Protein AF-A0A839QQ01-F1 (afdb_monomer)

InterPro domains:
  IPR001387 Cro/C1-type, helix-turn-helix domain [PF13443] (1-43)
  IPR010982 Lambda repressor-like, DNA-binding domain superfamily [SSF47413] (1-46)

Secondary structure (DSSP, 8-state):
--HHHHHHHH---HHHHHHHHTT--S---HHHHHHHHHHHT-TTSS--S--------TTTT---

Radius of gyration: 12.17 Å; Cα contacts (8 Å, |Δi|>4): 30; chains: 1; bounding box: 22×30×30 Å

Structure (mmCIF, N/CA/C/O backbo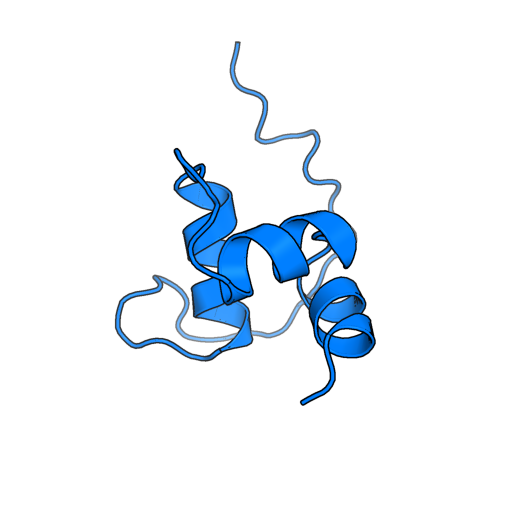ne):
data_AF-A0A839QQ01-F1
#
_entry.id   AF-A0A839QQ01-F1
#
loop_
_atom_site.group_PDB
_atom_site.id
_atom_site.type_symbol
_atom_site.label_atom_id
_atom_site.label_alt_id
_atom_site.label_comp_id
_atom_site.label_asym_id
_atom_site.label_entity_id
_atom_site.label_seq_id
_atom_site.pdbx_PDB_ins_code
_atom_site.Cartn_x
_atom_site.Cartn_y
_atom_site.Cartn_z
_atom_site.occupancy
_atom_site.B_iso_or_equiv
_atom_site.auth_seq_id
_atom_site.auth_comp_id
_atom_site.auth_asym_id
_atom_site.auth_atom_id
_atom_site.pdbx_PDB_model_num
ATOM 1 N N . MET A 1 1 ? -5.057 11.998 -4.221 1.00 75.75 1 MET A N 1
ATOM 2 C CA . MET A 1 1 ? -5.466 10.605 -3.939 1.00 75.75 1 MET A CA 1
ATOM 3 C C . MET A 1 1 ? -5.787 10.451 -2.449 1.00 75.75 1 MET A C 1
ATOM 5 O O . MET A 1 1 ? -5.076 11.049 -1.652 1.00 75.75 1 MET A O 1
ATOM 9 N N . THR A 1 2 ? -6.844 9.726 -2.058 1.00 91.75 2 THR A N 1
ATOM 10 C CA . THR A 1 2 ? -7.209 9.493 -0.638 1.00 91.75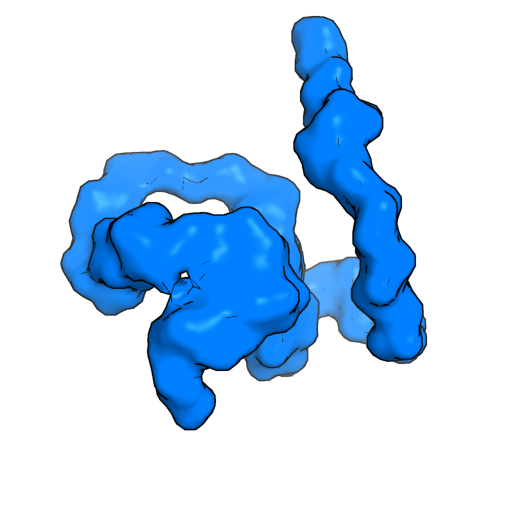 2 THR A CA 1
ATOM 11 C C . THR A 1 2 ? -6.517 8.246 -0.072 1.00 91.75 2 THR A C 1
ATOM 13 O O . THR A 1 2 ? -6.204 7.324 -0.823 1.00 91.75 2 THR A O 1
ATOM 16 N N . LEU A 1 3 ? -6.292 8.188 1.252 1.00 88.94 3 LEU A N 1
ATOM 17 C CA . LEU A 1 3 ? -5.646 7.031 1.899 1.00 88.94 3 LEU A CA 1
ATOM 18 C C . LEU A 1 3 ? -6.456 5.738 1.753 1.00 88.94 3 LEU A C 1
ATOM 20 O O . LEU A 1 3 ? -5.863 4.688 1.539 1.00 88.94 3 LEU A O 1
ATOM 24 N N . SER A 1 4 ? -7.788 5.807 1.819 1.00 91.88 4 SER A N 1
ATOM 25 C CA . SER A 1 4 ? -8.654 4.638 1.614 1.00 91.88 4 SER A CA 1
ATOM 26 C C . SER A 1 4 ? -8.488 4.057 0.212 1.00 91.88 4 SER A C 1
ATOM 28 O O . SER A 1 4 ? -8.269 2.863 0.066 1.00 91.88 4 SER A O 1
ATOM 30 N N . ARG A 1 5 ? -8.441 4.914 -0.816 1.00 90.31 5 ARG A N 1
ATOM 31 C CA . ARG A 1 5 ? -8.195 4.458 -2.188 1.00 90.31 5 ARG A CA 1
ATOM 32 C C . ARG A 1 5 ? -6.773 3.929 -2.390 1.00 90.31 5 ARG A C 1
ATOM 34 O O . ARG A 1 5 ? -6.556 3.053 -3.215 1.00 90.31 5 ARG A O 1
ATOM 41 N N . PHE A 1 6 ? -5.792 4.446 -1.648 1.00 90.50 6 PHE A N 1
ATOM 42 C CA . PHE A 1 6 ? -4.416 3.925 -1.697 1.00 90.50 6 PHE A CA 1
ATOM 43 C C . PHE A 1 6 ? -4.309 2.568 -1.009 1.00 90.50 6 PHE A C 1
ATOM 45 O O . PHE A 1 6 ? -3.570 1.702 -1.463 1.00 90.50 6 PHE A O 1
ATOM 52 N N . SER A 1 7 ? -5.100 2.365 0.043 1.00 90.06 7 SER A N 1
ATOM 53 C CA . SER A 1 7 ? -5.255 1.077 0.710 1.00 90.06 7 SER A CA 1
ATOM 54 C C . SER A 1 7 ? -5.859 0.031 -0.228 1.00 90.06 7 SER A C 1
ATOM 56 O O . SER A 1 7 ? -5.305 -1.055 -0.337 1.00 90.06 7 SER A O 1
ATOM 58 N N . GLU A 1 8 ? -6.908 0.388 -0.975 1.00 90.44 8 GLU A N 1
ATOM 59 C CA . GLU A 1 8 ? -7.517 -0.484 -1.994 1.00 90.44 8 GLU A CA 1
ATOM 60 C C . GLU A 1 8 ? -6.535 -0.860 -3.112 1.00 90.44 8 GLU A C 1
ATOM 62 O O . GLU A 1 8 ? -6.513 -2.004 -3.547 1.00 90.44 8 GLU A O 1
ATOM 67 N N . LEU A 1 9 ? -5.697 0.082 -3.557 1.00 88.69 9 LEU A N 1
ATOM 68 C CA . LEU A 1 9 ? -4.743 -0.161 -4.644 1.00 88.69 9 LEU A CA 1
ATOM 69 C C . LEU A 1 9 ? -3.504 -0.959 -4.220 1.00 88.69 9 LEU A C 1
ATOM 71 O O . LEU A 1 9 ? -2.959 -1.701 -5.027 1.00 88.69 9 LEU A O 1
ATOM 75 N N . THR A 1 10 ? -3.039 -0.804 -2.977 1.00 86.50 10 THR A N 1
ATOM 76 C CA . THR A 1 10 ? -1.790 -1.436 -2.499 1.00 86.50 10 THR A CA 1
ATOM 77 C C . THR A 1 10 ? -2.012 -2.663 -1.614 1.00 86.50 10 THR A C 1
ATOM 79 O O . THR A 1 10 ? -1.053 -3.363 -1.292 1.00 86.50 10 THR A O 1
ATOM 82 N N . GLY A 1 11 ? -3.239 -2.894 -1.137 1.00 88.19 11 GLY A N 1
ATOM 83 C CA . GLY A 1 11 ? -3.548 -3.912 -0.126 1.00 88.19 11 GLY A CA 1
ATOM 84 C C . GLY A 1 11 ? -2.994 -3.601 1.274 1.00 88.19 11 GLY A C 1
ATOM 85 O O . GLY A 1 11 ? -3.086 -4.427 2.182 1.00 88.19 11 GLY A O 1
ATOM 86 N N . ILE A 1 12 ? -2.408 -2.417 1.491 1.00 90.00 12 ILE A N 1
ATOM 87 C CA . ILE A 1 12 ? -1.866 -1.999 2.790 1.00 90.00 12 ILE A CA 1
ATOM 88 C C . ILE A 1 12 ? -2.971 -1.310 3.585 1.00 90.00 12 ILE A C 1
ATOM 90 O O . ILE A 1 12 ? -3.630 -0.411 3.075 1.00 90.00 12 ILE A O 1
ATOM 94 N N . SER A 1 13 ? -3.155 -1.663 4.859 1.00 92.62 13 SER A N 1
ATOM 95 C CA . SER A 1 13 ? -4.198 -1.046 5.686 1.00 92.62 13 SER A CA 1
ATOM 96 C C . SER A 1 13 ? -4.021 0.472 5.827 1.00 92.62 13 SER A C 1
ATOM 98 O O . SER A 1 13 ? -2.905 0.986 5.950 1.00 92.62 13 SER A O 1
ATOM 100 N N . VAL A 1 14 ? -5.139 1.201 5.900 1.00 93.44 14 VAL A N 1
ATOM 101 C CA . VAL A 1 14 ? -5.153 2.660 6.129 1.00 93.44 14 VAL A CA 1
ATOM 102 C C . VAL A 1 14 ? -4.366 3.052 7.387 1.00 93.44 14 VAL A C 1
ATOM 104 O O . VAL A 1 14 ? -3.702 4.088 7.407 1.00 93.44 14 VAL A O 1
ATOM 107 N N . VAL A 1 15 ? -4.389 2.208 8.425 1.00 92.44 15 VAL A N 1
ATOM 108 C CA . VAL A 1 15 ? -3.627 2.417 9.667 1.00 92.44 15 VAL A CA 1
ATOM 109 C C . VAL A 1 15 ? -2.121 2.396 9.398 1.00 92.44 15 VAL A C 1
ATOM 111 O O . VAL A 1 15 ? -1.424 3.339 9.772 1.00 92.44 15 VAL A O 1
ATOM 114 N N . ASN A 1 16 ? -1.619 1.373 8.700 1.00 90.12 16 ASN A N 1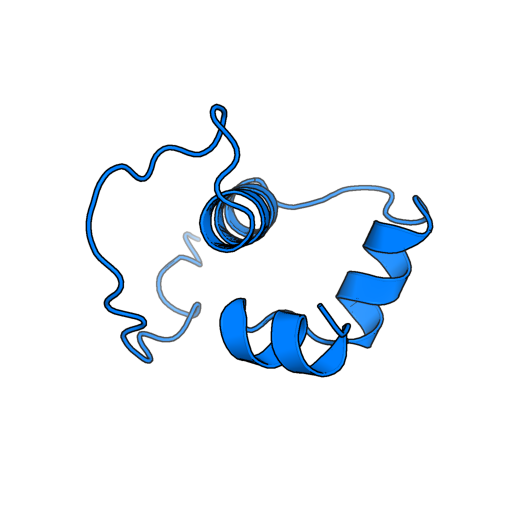
ATOM 115 C CA . ASN A 1 16 ? -0.197 1.258 8.368 1.00 90.12 16 ASN A CA 1
ATOM 116 C C . ASN A 1 16 ? 0.254 2.376 7.423 1.00 90.12 16 ASN A C 1
ATOM 118 O O . ASN A 1 16 ? 1.309 2.976 7.632 1.00 90.12 16 ASN A O 1
ATOM 122 N N . LEU A 1 17 ? -0.574 2.719 6.433 1.00 92.19 17 LEU A N 1
ATOM 123 C CA . LEU A 1 17 ? -0.320 3.853 5.544 1.00 92.19 17 LEU A CA 1
ATOM 124 C C . LEU A 1 17 ? -0.265 5.179 6.310 1.00 92.19 17 LEU A C 1
ATOM 126 O O . LEU A 1 17 ? 0.575 6.022 6.010 1.00 92.19 17 LEU A O 1
ATOM 130 N N . SER A 1 18 ? -1.109 5.367 7.328 1.00 93.25 18 SER A N 1
ATOM 131 C CA . SER A 1 18 ? -1.058 6.550 8.190 1.00 93.25 18 SER A CA 1
ATOM 132 C C . SER A 1 18 ? 0.238 6.606 9.006 1.00 93.25 18 SER A C 1
ATOM 134 O O . SER A 1 18 ? 0.849 7.666 9.113 1.00 93.25 18 SER A O 1
ATOM 136 N N . VAL A 1 19 ? 0.715 5.478 9.540 1.00 92.88 19 VAL A N 1
ATOM 137 C CA . VAL A 1 19 ? 2.007 5.417 10.249 1.00 92.88 19 VAL A CA 1
ATOM 138 C C . VAL A 1 19 ? 3.168 5.783 9.318 1.00 92.88 19 VAL A C 1
ATOM 140 O O . VAL A 1 19 ? 4.028 6.577 9.703 1.00 92.88 19 VAL A O 1
ATOM 143 N N . LEU A 1 20 ? 3.160 5.260 8.088 1.00 90.88 20 LEU A N 1
ATOM 144 C CA . LEU A 1 20 ? 4.160 5.564 7.062 1.00 90.88 20 LEU A CA 1
ATOM 145 C C . LEU A 1 20 ? 4.115 7.033 6.625 1.00 90.88 20 LEU A C 1
ATOM 147 O O . LEU A 1 20 ? 5.148 7.694 6.604 1.00 90.88 20 LEU A O 1
ATOM 151 N N . LYS A 1 21 ? 2.919 7.566 6.349 1.00 90.06 21 LYS A N 1
ATOM 152 C CA . LYS A 1 21 ? 2.703 8.955 5.913 1.00 90.06 21 LYS A CA 1
ATOM 153 C C . LYS A 1 21 ? 3.262 9.973 6.907 1.00 90.06 21 LYS A C 1
ATOM 155 O O . LYS A 1 21 ? 3.760 11.015 6.500 1.00 90.06 21 LYS A O 1
ATOM 160 N N . HIS A 1 22 ? 3.148 9.694 8.202 1.00 93.69 22 HIS A N 1
ATOM 161 C CA . HIS A 1 22 ? 3.617 10.595 9.256 1.00 93.69 22 HIS A CA 1
ATOM 162 C C . HIS A 1 22 ? 5.041 10.260 9.730 1.00 93.69 22 HIS A C 1
ATOM 164 O O . HIS A 1 22 ? 5.413 10.647 10.835 1.00 93.69 22 HIS A O 1
ATOM 170 N N . SER A 1 23 ? 5.816 9.512 8.934 1.00 87.19 23 SER A N 1
ATOM 171 C CA . SER A 1 23 ? 7.208 9.137 9.226 1.00 87.19 23 SER A CA 1
ATOM 172 C C . SER A 1 23 ? 7.399 8.469 10.594 1.00 87.19 23 SER A C 1
ATOM 174 O O . SER A 1 23 ? 8.449 8.597 11.216 1.00 87.19 23 SER A O 1
ATOM 176 N N . ARG A 1 24 ? 6.376 7.756 11.090 1.00 91.56 24 ARG A N 1
ATOM 177 C CA . ARG A 1 24 ? 6.417 7.055 12.387 1.00 91.56 24 ARG A CA 1
ATOM 178 C C . ARG A 1 24 ? 6.788 5.579 12.263 1.00 91.56 24 ARG A C 1
ATOM 180 O O . ARG A 1 24 ? 6.857 4.878 13.270 1.00 91.56 24 ARG A O 1
ATOM 187 N N . ALA A 1 25 ? 6.996 5.092 11.044 1.00 90.38 25 ALA A N 1
ATOM 188 C CA . ALA A 1 25 ? 7.481 3.742 10.819 1.00 90.38 25 ALA A CA 1
ATOM 189 C C . ALA A 1 25 ? 8.971 3.657 11.171 1.00 90.38 25 ALA A C 1
ATOM 191 O O . ALA A 1 25 ? 9.783 4.390 10.618 1.00 90.38 25 ALA A O 1
ATOM 192 N N . GLN A 1 26 ? 9.323 2.742 12.074 1.00 88.25 26 GLN A N 1
ATOM 193 C CA . GLN A 1 26 ? 10.723 2.462 12.410 1.00 88.25 26 GLN A CA 1
ATOM 194 C C . GLN A 1 26 ? 11.424 1.646 11.315 1.00 88.25 26 GLN A C 1
ATOM 196 O O . GLN A 1 26 ? 12.615 1.811 11.080 1.00 88.25 26 GLN A O 1
ATOM 201 N N . ALA A 1 27 ? 10.676 0.767 10.644 1.00 89.25 27 ALA A N 1
ATOM 202 C CA . ALA A 1 27 ? 11.152 -0.058 9.543 1.00 89.25 27 ALA A CA 1
ATOM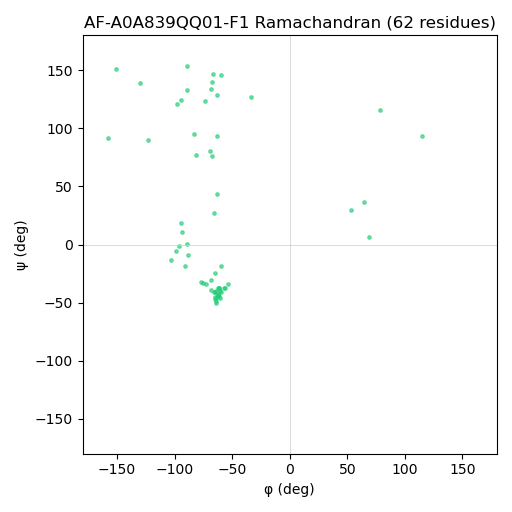 203 C C . ALA A 1 27 ? 9.999 -0.369 8.579 1.00 89.25 27 ALA A C 1
ATOM 205 O O . ALA A 1 27 ? 8.840 -0.471 8.989 1.00 89.25 27 ALA A O 1
AT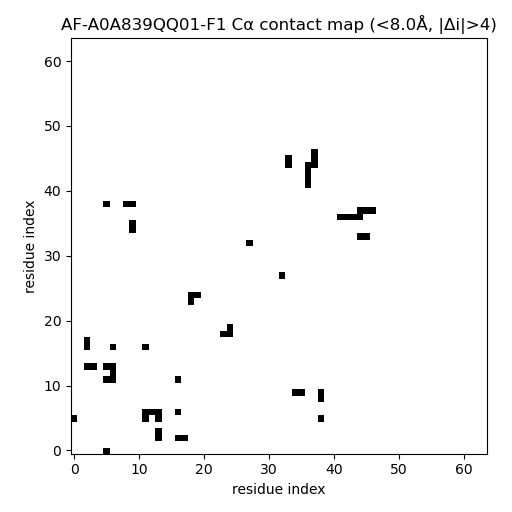OM 206 N N . ILE A 1 28 ? 10.328 -0.558 7.301 1.00 87.19 28 ILE A N 1
ATOM 207 C CA . ILE A 1 28 ? 9.405 -1.009 6.258 1.00 87.19 28 ILE A CA 1
ATOM 208 C C . ILE A 1 28 ? 10.042 -2.176 5.501 1.00 87.19 28 ILE A C 1
ATOM 210 O O . ILE A 1 28 ? 11.240 -2.166 5.217 1.00 87.19 28 ILE A O 1
ATOM 214 N N . ARG A 1 29 ? 9.252 -3.206 5.175 1.00 87.56 29 ARG A N 1
ATOM 215 C CA . ARG A 1 29 ? 9.724 -4.286 4.301 1.00 87.56 29 ARG A CA 1
ATOM 216 C C . ARG A 1 29 ? 9.950 -3.741 2.898 1.00 87.56 29 ARG A C 1
ATOM 218 O O . ARG A 1 29 ? 9.113 -3.005 2.382 1.00 87.56 29 ARG A O 1
ATOM 225 N N . TYR A 1 30 ? 11.023 -4.179 2.247 1.00 86.06 30 TYR A N 1
ATOM 226 C CA . TYR A 1 30 ? 11.318 -3.770 0.874 1.00 86.06 30 TYR A CA 1
ATOM 227 C C . TYR A 1 30 ? 10.164 -4.084 -0.096 1.00 86.06 30 TYR A C 1
ATOM 229 O O . TYR A 1 30 ? 9.822 -3.250 -0.923 1.00 86.06 30 TYR A O 1
ATOM 237 N N . SER A 1 31 ? 9.474 -5.219 0.070 1.00 82.81 31 SER A N 1
ATOM 238 C CA . SER A 1 31 ? 8.279 -5.554 -0.724 1.00 82.81 31 SER A CA 1
ATOM 239 C C . SER A 1 31 ? 7.134 -4.550 -0.554 1.00 82.81 31 SER A C 1
ATOM 241 O O . SER A 1 31 ? 6.461 -4.210 -1.521 1.00 82.81 31 SER A O 1
ATOM 243 N N . THR A 1 32 ? 6.929 -4.032 0.658 1.00 87.94 32 THR A N 1
ATOM 244 C CA . THR A 1 32 ? 5.935 -2.983 0.920 1.00 87.94 32 THR A CA 1
ATOM 245 C C . THR A 1 32 ? 6.348 -1.661 0.278 1.00 87.94 32 THR A C 1
ATOM 247 O O . THR A 1 32 ? 5.502 -0.969 -0.278 1.00 87.94 32 THR A O 1
ATOM 250 N N . LEU A 1 33 ? 7.641 -1.321 0.314 1.00 88.25 33 LEU A N 1
ATOM 251 C CA . LEU A 1 33 ? 8.164 -0.135 -0.366 1.00 88.25 33 LEU A CA 1
ATOM 252 C C . LEU A 1 33 ? 7.959 -0.228 -1.886 1.00 88.25 33 LEU A C 1
ATOM 254 O O . LEU A 1 33 ? 7.520 0.743 -2.491 1.00 88.25 33 LEU A O 1
ATOM 258 N N . LEU A 1 34 ? 8.202 -1.400 -2.481 1.00 86.69 34 LEU A N 1
ATOM 259 C CA . LEU A 1 34 ? 7.972 -1.640 -3.907 1.00 86.69 34 LEU A CA 1
ATOM 260 C C . LEU A 1 34 ? 6.505 -1.446 -4.303 1.00 86.69 34 LEU A C 1
ATOM 262 O O . LEU A 1 34 ? 6.252 -0.739 -5.267 1.00 86.69 34 LEU A O 1
ATOM 266 N N . LEU A 1 35 ? 5.552 -1.996 -3.542 1.00 86.50 35 LEU A N 1
ATOM 267 C CA . LEU A 1 35 ? 4.114 -1.812 -3.806 1.00 86.50 35 LEU A CA 1
ATOM 268 C C . LEU A 1 35 ? 3.697 -0.336 -3.760 1.00 86.50 35 LEU A C 1
ATOM 270 O O . LEU A 1 35 ? 2.917 0.127 -4.588 1.00 86.50 35 LEU A O 1
ATOM 274 N N . ILE A 1 36 ? 4.230 0.416 -2.794 1.00 87.94 36 ILE A N 1
ATOM 275 C CA . ILE A 1 36 ? 3.978 1.857 -2.676 1.00 87.94 36 ILE A CA 1
ATOM 276 C C . ILE A 1 36 ? 4.566 2.599 -3.879 1.00 87.94 36 ILE A C 1
ATOM 278 O O . ILE A 1 36 ? 3.901 3.462 -4.446 1.00 87.94 36 ILE A O 1
ATOM 282 N N . CYS A 1 37 ? 5.798 2.267 -4.266 1.00 88.00 37 CYS A N 1
ATOM 283 C CA . CYS A 1 37 ? 6.467 2.869 -5.413 1.00 88.00 37 CYS A CA 1
ATOM 284 C C . CYS A 1 37 ? 5.763 2.551 -6.734 1.00 88.00 37 CYS A C 1
ATOM 286 O O . CYS A 1 37 ? 5.630 3.448 -7.557 1.00 88.00 37 CYS A O 1
ATOM 288 N N . ASP A 1 38 ? 5.283 1.325 -6.917 1.00 85.19 38 ASP A N 1
ATOM 289 C CA . ASP A 1 38 ? 4.539 0.899 -8.103 1.00 85.19 38 ASP A CA 1
ATOM 290 C C . ASP A 1 38 ? 3.212 1.664 -8.225 1.00 85.19 38 ASP A C 1
ATOM 292 O O . ASP A 1 38 ? 2.945 2.322 -9.230 1.00 85.19 38 ASP A O 1
ATOM 296 N N . ALA A 1 39 ? 2.441 1.732 -7.135 1.00 86.75 39 ALA A N 1
ATOM 297 C CA . ALA A 1 39 ? 1.182 2.476 -7.100 1.00 86.75 39 ALA A CA 1
ATOM 298 C C . ALA A 1 39 ? 1.349 4.001 -7.277 1.00 86.75 39 ALA A C 1
ATOM 300 O O . ALA A 1 39 ? 0.405 4.682 -7.682 1.00 86.75 39 ALA A O 1
ATOM 301 N N . LEU A 1 40 ? 2.525 4.552 -6.957 1.00 88.88 40 LEU A N 1
ATOM 302 C CA . LEU A 1 40 ? 2.851 5.974 -7.124 1.00 88.88 40 LEU A CA 1
ATOM 303 C C . LEU A 1 40 ? 3.647 6.276 -8.403 1.00 88.88 40 LEU A C 1
ATOM 305 O O . LEU A 1 40 ? 3.886 7.449 -8.690 1.00 88.88 40 LEU A O 1
ATOM 309 N N . GLY A 1 41 ? 4.054 5.257 -9.164 1.00 82.00 41 GLY A N 1
ATOM 310 C CA . GLY A 1 41 ? 4.882 5.417 -10.359 1.00 82.00 41 GLY A CA 1
ATOM 311 C C . GLY A 1 41 ? 6.281 5.974 -10.073 1.00 82.00 41 GLY A C 1
ATOM 312 O O . GLY A 1 41 ? 6.790 6.784 -10.843 1.00 82.00 41 GLY A O 1
ATOM 313 N N . CYS A 1 42 ? 6.901 5.601 -8.950 1.00 83.69 42 CYS A N 1
ATOM 314 C CA . CYS A 1 42 ? 8.251 6.053 -8.623 1.00 83.69 42 CYS A CA 1
ATOM 315 C C . CYS A 1 42 ? 9.287 5.447 -9.583 1.00 83.69 42 CYS A C 1
ATOM 317 O O . CYS A 1 42 ? 9.336 4.233 -9.754 1.00 83.69 42 CYS A O 1
ATOM 319 N N . GLU A 1 43 ? 10.209 6.271 -10.092 1.00 61.72 43 GLU A N 1
ATOM 320 C CA . GLU A 1 43 ? 11.323 5.830 -10.956 1.00 61.72 43 GLU A CA 1
ATOM 321 C C . GLU A 1 43 ? 12.263 4.808 -10.280 1.00 61.72 43 GLU A C 1
ATOM 323 O O . GLU A 1 43 ? 12.991 4.087 -10.955 1.00 61.72 43 GLU A O 1
ATOM 328 N N . GLY A 1 44 ? 12.233 4.710 -8.945 1.00 60.53 44 GLY A N 1
ATOM 329 C CA . GLY A 1 44 ? 12.993 3.733 -8.156 1.00 60.53 44 GLY A CA 1
ATOM 330 C C . GLY A 1 44 ? 12.287 2.391 -7.906 1.00 60.53 44 GLY A C 1
ATOM 331 O O . GLY A 1 44 ? 12.849 1.541 -7.216 1.00 60.53 44 GLY A O 1
ATOM 332 N N . GLY A 1 45 ? 11.064 2.198 -8.412 1.00 54.41 45 GLY A N 1
ATOM 333 C CA . GLY A 1 45 ? 10.314 0.945 -8.319 1.00 54.41 45 GLY A CA 1
ATOM 334 C C . GLY A 1 45 ? 10.456 0.143 -9.607 1.00 54.41 45 GLY A C 1
ATOM 335 O O . GLY A 1 45 ? 10.105 0.619 -10.682 1.00 54.41 45 GLY A O 1
ATOM 336 N N . ALA A 1 46 ? 10.984 -1.075 -9.522 1.00 53.38 46 ALA A N 1
ATOM 337 C CA . ALA A 1 46 ? 11.117 -1.964 -10.671 1.00 53.38 46 ALA A CA 1
ATOM 338 C C . ALA A 1 46 ? 9.740 -2.460 -11.156 1.00 53.38 46 ALA A C 1
ATOM 340 O O . ALA A 1 46 ? 9.340 -3.571 -10.830 1.00 53.38 46 ALA A O 1
ATOM 341 N N . ALA A 1 47 ? 9.020 -1.648 -11.929 1.00 53.44 47 ALA A N 1
ATOM 342 C CA . ALA A 1 47 ? 7.834 -2.065 -12.671 1.00 53.44 47 ALA A CA 1
ATOM 343 C C . ALA A 1 47 ? 7.578 -1.098 -13.835 1.00 53.44 47 ALA A C 1
ATOM 345 O O . ALA A 1 47 ? 6.913 -0.073 -13.724 1.00 53.44 47 ALA A O 1
ATOM 346 N N . SER A 1 48 ? 8.142 -1.430 -14.994 1.00 46.56 48 SER A N 1
ATOM 347 C CA . SER A 1 48 ? 7.678 -0.893 -16.269 1.00 46.56 48 SER A CA 1
ATOM 348 C C . SER A 1 48 ? 6.691 -1.897 -16.867 1.00 46.56 48 SER A C 1
ATOM 350 O O . SER A 1 48 ? 7.048 -3.050 -17.084 1.00 46.56 48 SER A O 1
ATOM 352 N N . ARG A 1 49 ? 5.479 -1.410 -17.176 1.00 46.56 49 ARG A N 1
ATOM 353 C CA . ARG A 1 49 ? 4.359 -2.064 -17.893 1.00 46.56 49 ARG A CA 1
ATOM 354 C C . ARG A 1 49 ? 3.501 -3.063 -17.100 1.00 46.56 49 ARG A C 1
ATOM 356 O O . ARG A 1 49 ? 3.912 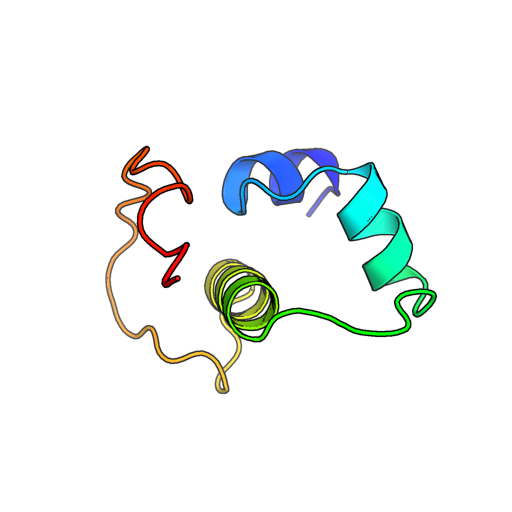-4.183 -16.844 1.00 46.56 49 ARG A O 1
ATOM 363 N N . GLY A 1 50 ? 2.228 -2.686 -16.940 1.00 49.38 50 GLY A N 1
ATOM 364 C CA . GLY A 1 50 ? 1.102 -3.622 -16.865 1.00 49.38 50 GLY A CA 1
ATOM 365 C C . GLY A 1 50 ? 0.387 -3.650 -15.521 1.00 49.38 50 GLY A C 1
ATOM 366 O O . GLY A 1 50 ? 0.752 -4.415 -14.641 1.00 49.38 50 GLY A O 1
ATOM 367 N N . HIS A 1 51 ? -0.677 -2.853 -15.399 1.00 41.06 51 HIS A N 1
ATOM 368 C CA . HIS A 1 51 ? -1.717 -3.043 -14.388 1.00 41.06 51 HIS A CA 1
ATOM 369 C C . HIS A 1 51 ? -2.423 -4.390 -14.640 1.00 41.06 51 HIS A C 1
ATOM 371 O O . HIS A 1 51 ? -3.388 -4.454 -15.395 1.00 41.06 51 HIS A O 1
ATOM 377 N N . GLU A 1 52 ? -1.968 -5.447 -13.980 1.00 41.72 52 GLU A N 1
ATOM 378 C CA . GLU A 1 52 ? -2.823 -6.555 -13.559 1.00 41.72 52 GLU A CA 1
ATOM 379 C C . GLU A 1 52 ? -2.656 -6.669 -12.047 1.00 41.72 52 GLU A C 1
ATOM 381 O O . GLU A 1 52 ? -1.775 -7.361 -11.541 1.00 41.72 52 GLU A O 1
ATOM 386 N N . VAL A 1 53 ? -3.500 -5.941 -11.308 1.00 49.09 53 VAL A N 1
ATOM 387 C CA . VAL A 1 53 ? -3.774 -6.246 -9.900 1.00 49.09 53 VAL A CA 1
ATOM 388 C C . VAL A 1 53 ? -4.516 -7.580 -9.872 1.00 49.09 53 VAL A C 1
ATOM 390 O O . VAL A 1 53 ? -5.736 -7.644 -9.750 1.00 49.09 53 VAL A O 1
ATOM 393 N N . ALA A 1 54 ? -3.767 -8.660 -10.080 1.00 43.50 54 ALA A N 1
ATOM 394 C CA . ALA A 1 54 ? -4.211 -9.978 -9.701 1.00 43.50 54 ALA A CA 1
ATOM 395 C C . ALA A 1 54 ? -4.363 -9.950 -8.182 1.00 43.50 54 ALA A C 1
ATOM 397 O O . ALA A 1 54 ? -3.437 -9.564 -7.466 1.00 43.50 54 ALA A O 1
ATOM 398 N N . ASP A 1 55 ? -5.524 -10.383 -7.706 1.00 43.41 55 ASP A N 1
ATOM 399 C CA . ASP A 1 55 ? -5.832 -10.744 -6.319 1.00 43.41 55 ASP A CA 1
ATOM 400 C C . ASP A 1 55 ? -4.972 -11.957 -5.873 1.00 43.41 55 ASP A C 1
ATOM 402 O O . ASP A 1 55 ? -5.437 -12.943 -5.313 1.00 43.41 55 ASP A O 1
ATOM 406 N N . ALA A 1 56 ? -3.681 -11.945 -6.211 1.00 42.78 56 ALA A N 1
ATOM 407 C CA . ALA A 1 56 ? -2.707 -12.940 -5.837 1.00 42.78 56 ALA A CA 1
ATOM 408 C C . ALA A 1 56 ? -2.239 -12.563 -4.440 1.00 42.78 56 ALA A C 1
ATOM 410 O O . ALA A 1 56 ? -1.372 -11.705 -4.262 1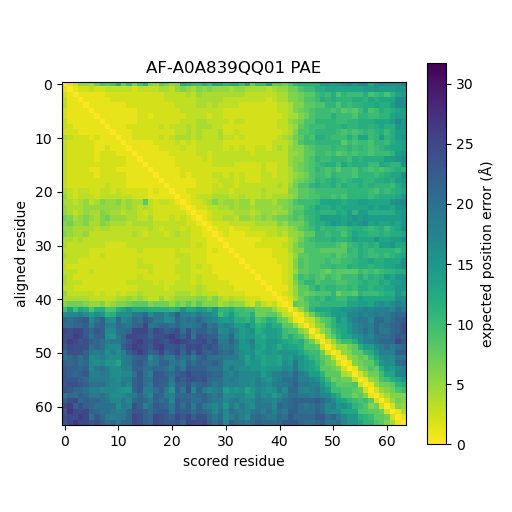.00 42.78 56 ALA A O 1
ATOM 411 N N . GLY A 1 57 ? -2.885 -13.189 -3.457 1.00 45.16 57 GLY A N 1
ATOM 412 C CA . GLY A 1 57 ? -2.565 -13.070 -2.049 1.00 45.16 57 GLY A CA 1
ATOM 413 C C . GLY A 1 57 ? -1.068 -12.892 -1.815 1.00 45.16 57 GLY A C 1
ATOM 414 O O . GLY A 1 57 ? -0.232 -13.701 -2.231 1.00 45.16 57 GLY A O 1
ATOM 415 N N . LEU A 1 58 ? -0.743 -11.842 -1.066 1.00 50.84 58 LEU A N 1
ATOM 416 C CA . LEU A 1 58 ? 0.580 -11.565 -0.511 1.00 50.84 58 LEU A CA 1
ATOM 417 C C . LEU A 1 58 ? 0.995 -12.627 0.540 1.00 50.84 58 LEU A C 1
ATOM 419 O O . LEU A 1 58 ? 1.766 -12.347 1.454 1.00 50.84 58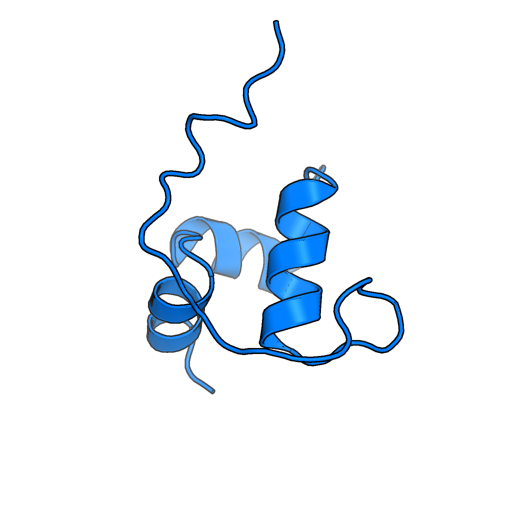 LEU A O 1
ATOM 423 N N . ASP A 1 59 ? 0.474 -13.847 0.427 1.00 52.44 59 ASP A N 1
ATOM 424 C CA . ASP A 1 59 ? 0.787 -15.026 1.225 1.00 52.44 59 ASP A CA 1
ATOM 425 C C . ASP A 1 59 ? 1.924 -15.851 0.600 1.00 52.44 59 ASP A C 1
ATOM 427 O O . ASP A 1 59 ? 2.598 -16.599 1.304 1.00 52.44 59 ASP A O 1
ATOM 431 N N . SER A 1 60 ? 2.233 -15.673 -0.693 1.00 50.59 60 SER A N 1
ATOM 432 C CA . SER A 1 60 ? 3.292 -16.445 -1.371 1.00 50.59 60 SER A CA 1
ATOM 433 C C . SER A 1 60 ? 4.701 -15.840 -1.283 1.00 50.59 60 SER A C 1
ATOM 435 O O . SER A 1 60 ? 5.672 -16.514 -1.621 1.00 50.59 60 SER A O 1
ATOM 437 N N . LEU A 1 61 ? 4.860 -14.603 -0.787 1.00 52.50 61 LEU A N 1
ATOM 438 C CA . LEU A 1 61 ? 6.185 -14.003 -0.541 1.00 52.50 61 LEU A CA 1
ATOM 439 C C . LEU A 1 61 ? 6.690 -14.199 0.898 1.00 52.50 61 LEU A C 1
ATOM 441 O O . LEU A 1 61 ? 7.689 -13.600 1.304 1.00 52.50 61 LEU A O 1
ATOM 445 N N . LYS A 1 62 ? 6.017 -15.053 1.674 1.00 47.03 62 LYS A N 1
ATOM 446 C CA . LYS A 1 62 ? 6.490 -15.528 2.972 1.00 47.03 62 LYS A CA 1
ATOM 447 C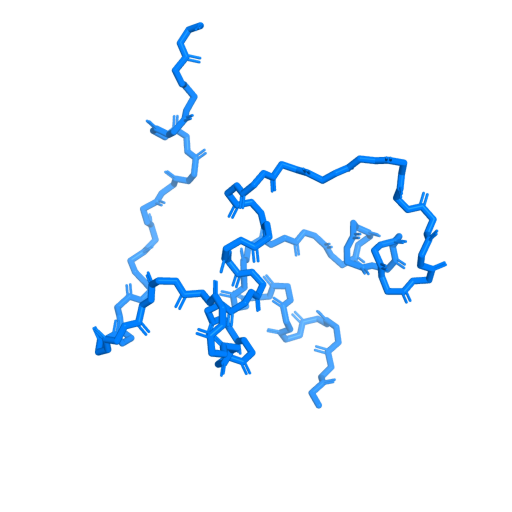 C . LYS A 1 62 ? 7.487 -16.664 2.738 1.00 47.03 62 LYS A C 1
ATOM 449 O O . LYS A 1 62 ? 7.151 -17.837 2.844 1.00 47.03 62 LYS A O 1
ATOM 454 N N . ARG A 1 63 ? 8.714 -16.313 2.342 1.00 40.31 63 ARG A N 1
ATOM 455 C CA . ARG A 1 63 ? 9.829 -17.269 2.416 1.00 40.31 63 ARG A CA 1
ATOM 456 C C . ARG A 1 63 ? 10.136 -17.584 3.894 1.00 40.31 63 ARG A C 1
ATOM 458 O O . ARG A 1 63 ? 9.908 -16.698 4.721 1.00 40.31 63 ARG A O 1
ATOM 465 N N . PRO A 1 64 ? 10.561 -18.826 4.197 1.00 46.09 64 PRO A N 1
ATOM 466 C CA . PRO A 1 64 ? 10.763 -19.319 5.561 1.00 46.09 64 PRO A CA 1
ATOM 467 C C . PRO A 1 64 ? 11.811 -18.521 6.339 1.00 46.09 64 PRO A C 1
ATOM 469 O O . PRO A 1 64 ? 12.752 -17.997 5.698 1.00 46.09 64 PRO A O 1
#

Sequence (64 aa):
MTLSRFSELTGISVVNLSVLKHSRAQAIRYSTLLLICDALGCEGGAASRGHEVADAGLDSLKRP

Solvent-accessible surface area (backbone atoms only — not comparable to full-atom values): 4290 Å² total; per-residue (Å²): 136,56,62,66,61,50,19,70,74,58,74,46,53,54,69,59,50,50,37,51,74,68,70,66,55,93,75,78,57,68,71,58,52,40,44,53,23,54,78,66,68,37,93,89,26,98,71,84,85,78,96,70,88,64,92,68,64,87,69,78,77,68,72,132

pLDDT: mean 74.99, std 19.48, range [40.31, 93.69]

Mean predicted aligned error: 9.28 Å

Organism: NCBI:txid670079

Nearest PDB structures (foldseek):
  1b0n-assembly1_A  TM=9.025E-01  e=7.167E-01  Bacillus subtilis
  3qq6-assembly1_A  TM=8.758E-01  e=9.269E-01  Bacillus subtilis
  3zkc-assembly1_A  TM=8.958E-01  e=1.199E+00  Bacillus subtilis subsp. subtilis str. 168
  3zkc-assembly1_B  TM=8.950E-01  e=1.278E+00  Bacillus subtilis subsp. subtilis str. 168
  2o38-assembly1_A  TM=6.073E-01  e=5.910E-01  Rhodopseudomonas palustris CGA009

Foldseek 3Di:
DDLVVLCVQLVDDSVVVVCVVVVNDPDDDPVSVLSSCVVVVPPPRPDDDDPDPDPPDPPVPPDD